Protein AF-A0A7Z9WN24-F1 (afdb_monomer_lite)

Radius of gyration: 15.26 Å; chains: 1; bounding box: 33×41×40 Å

Foldseek 3Di:
DDDDDDDDDPDPVVVCVPQPQHKDFDDDLHDTFKIAGSCCCQQWPQGQVSLQVLLPDDDPDPVVNVVRDHDQFLDPDDDDSVDAQAAQSRQNGRPPHDPNRRHHHFDQDDDPRITGRDPCSVVRDTDDSD

pLDDT: mean 92.24, std 7.29, range [49.06, 98.5]

Sequence (130 aa):
FGIAFLYITHDLATARYFVKGGRIAVMYLGQLVETGKLGQVLEKPRHPYLQALLSAVPVPDPRKAREKRPLPLRSLELPDPTNPPSGCRFHPRCPYAEEICAQEIPALRPLDGRFIACHLAERIPEWHLL

Structure (mmCIF, N/CA/C/O backbone):
data_AF-A0A7Z9WN24-F1
#
_entry.id   AF-A0A7Z9WN24-F1
#
loop_
_atom_site.group_PDB
_atom_site.id
_atom_site.type_symbol
_atom_site.label_atom_id
_atom_site.label_alt_id
_atom_site.label_comp_id
_atom_site.label_asym_id
_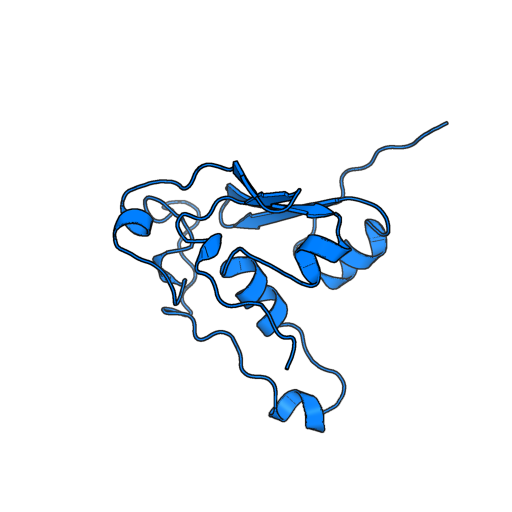atom_site.label_entity_id
_atom_site.label_seq_id
_atom_site.pdbx_PDB_ins_code
_atom_site.Cartn_x
_atom_site.Cartn_y
_atom_site.Cartn_z
_atom_site.occupancy
_atom_site.B_iso_or_equiv
_atom_site.auth_seq_id
_atom_site.auth_comp_id
_atom_site.auth_asym_id
_atom_site.auth_atom_id
_atom_site.pdbx_PDB_model_num
ATOM 1 N N . PHE A 1 1 ? -16.810 -22.564 16.661 1.00 64.38 1 PHE A N 1
ATOM 2 C CA . PHE A 1 1 ? -15.717 -21.689 17.130 1.00 64.38 1 PHE A CA 1
ATOM 3 C C . PHE A 1 1 ? -15.184 -20.886 15.956 1.00 64.38 1 PHE A C 1
ATOM 5 O O . PHE A 1 1 ? -15.023 -21.463 14.888 1.00 64.38 1 PHE A O 1
ATOM 12 N N . GLY A 1 2 ? -14.965 -19.580 16.126 1.00 83.25 2 GLY A N 1
ATOM 13 C CA . GLY A 1 2 ? -14.291 -18.731 15.139 1.00 83.25 2 GLY A CA 1
ATOM 14 C C . GLY A 1 2 ? -12.889 -18.399 15.637 1.00 83.25 2 GLY A C 1
ATOM 15 O O . GLY A 1 2 ? -12.741 -17.988 16.783 1.00 83.25 2 GLY A O 1
ATOM 16 N N . ILE A 1 3 ? -11.872 -18.617 14.806 1.00 88.88 3 ILE A N 1
ATOM 17 C CA . ILE A 1 3 ? -10.482 -18.266 15.114 1.00 88.88 3 ILE A CA 1
ATOM 18 C C . ILE A 1 3 ? -10.164 -16.972 14.370 1.00 88.88 3 ILE A C 1
ATOM 20 O O . ILE A 1 3 ? -10.389 -16.879 13.164 1.00 88.88 3 ILE A O 1
ATOM 24 N N . ALA A 1 4 ? -9.630 -15.990 15.089 1.00 90.56 4 ALA A N 1
ATOM 25 C CA . ALA A 1 4 ? -9.000 -14.819 14.500 1.00 90.56 4 ALA A CA 1
ATOM 26 C C . ALA A 1 4 ? -7.482 -14.966 14.636 1.00 90.56 4 ALA A C 1
ATOM 28 O O . ALA A 1 4 ? -6.990 -15.360 15.692 1.00 90.56 4 ALA A O 1
ATOM 29 N N . PHE A 1 5 ? -6.742 -14.646 13.580 1.00 91.06 5 PHE A N 1
ATOM 30 C CA . PHE A 1 5 ? -5.285 -14.607 13.611 1.00 91.06 5 PHE A CA 1
ATOM 31 C C . PHE A 1 5 ? -4.782 -13.398 12.825 1.00 91.06 5 PHE A C 1
ATOM 33 O O . PHE A 1 5 ? -5.406 -12.961 11.857 1.00 91.06 5 PHE A O 1
ATOM 40 N N . LEU A 1 6 ? -3.648 -12.858 13.263 1.00 93.94 6 LEU A N 1
ATOM 41 C CA . LEU A 1 6 ? -2.911 -11.812 12.570 1.00 93.94 6 LEU A CA 1
ATOM 42 C C . LEU A 1 6 ? -1.651 -12.442 11.982 1.00 93.94 6 LEU A C 1
ATOM 44 O O . LEU A 1 6 ? -0.855 -13.030 12.709 1.00 93.94 6 LEU A O 1
ATOM 48 N N . TYR A 1 7 ? -1.482 -12.317 10.671 1.00 95.19 7 TYR A N 1
ATOM 49 C CA . TYR A 1 7 ? -0.318 -12.824 9.957 1.00 95.19 7 TYR A CA 1
ATOM 50 C C . TYR A 1 7 ? 0.523 -11.654 9.438 1.00 95.19 7 TYR A C 1
ATOM 52 O O . TYR A 1 7 ? 0.013 -10.810 8.701 1.00 95.19 7 TYR A O 1
ATOM 60 N N . ILE A 1 8 ? 1.797 -11.595 9.836 1.00 95.69 8 ILE A N 1
ATOM 61 C CA . ILE A 1 8 ? 2.736 -10.522 9.476 1.00 95.69 8 ILE A CA 1
ATOM 62 C C . ILE A 1 8 ? 3.828 -11.115 8.585 1.00 95.69 8 ILE A C 1
ATOM 64 O O . ILE A 1 8 ? 4.483 -12.084 8.962 1.00 95.69 8 ILE A O 1
ATOM 68 N N . THR A 1 9 ? 4.029 -10.532 7.405 1.00 94.88 9 THR A N 1
ATOM 69 C CA . THR A 1 9 ? 5.055 -10.957 6.444 1.00 94.88 9 THR A CA 1
ATOM 70 C C . THR A 1 9 ? 5.527 -9.779 5.593 1.00 94.88 9 THR A C 1
ATOM 72 O O . THR A 1 9 ? 4.820 -8.781 5.456 1.00 94.88 9 THR A O 1
ATOM 75 N N . HIS A 1 10 ? 6.715 -9.911 5.006 1.00 92.94 10 HIS A N 1
ATOM 76 C CA . HIS A 1 10 ? 7.235 -9.008 3.977 1.00 92.94 10 HIS A CA 1
ATOM 77 C C . HIS A 1 10 ? 6.944 -9.510 2.551 1.00 92.94 10 HIS A C 1
ATOM 79 O O . HIS A 1 10 ? 7.209 -8.796 1.587 1.00 92.94 10 HIS A O 1
ATOM 85 N N . ASP A 1 11 ? 6.402 -10.724 2.407 1.00 90.00 11 ASP A N 1
ATOM 86 C CA . ASP A 1 11 ? 6.093 -11.338 1.118 1.00 90.00 11 ASP A CA 1
ATOM 87 C C . ASP A 1 11 ? 4.588 -11.287 0.805 1.00 90.00 11 ASP A C 1
ATOM 89 O O . ASP A 1 11 ? 3.757 -11.914 1.473 1.00 90.00 11 ASP A O 1
ATOM 93 N N . LEU A 1 12 ? 4.237 -10.566 -0.265 1.00 89.56 12 LEU A N 1
ATOM 94 C CA . LEU A 1 12 ? 2.857 -10.432 -0.734 1.00 89.56 12 LEU A CA 1
ATOM 95 C C . LEU A 1 12 ? 2.253 -11.768 -1.189 1.00 89.56 12 LEU A C 1
ATOM 97 O O . LEU A 1 12 ? 1.042 -11.957 -1.041 1.00 89.56 12 LEU A O 1
ATOM 101 N N . ALA A 1 13 ? 3.055 -12.692 -1.732 1.00 88.06 13 ALA A N 1
ATOM 102 C CA . ALA A 1 13 ? 2.548 -13.983 -2.195 1.00 88.06 13 ALA A CA 1
ATOM 103 C C . ALA A 1 13 ? 2.046 -14.821 -1.013 1.00 88.06 13 ALA A C 1
ATOM 105 O O . ALA A 1 13 ? 0.912 -15.312 -1.025 1.00 88.06 13 ALA A O 1
ATOM 106 N N . THR A 1 14 ? 2.846 -14.893 0.048 1.00 91.38 14 THR A N 1
ATOM 107 C CA . THR A 1 14 ? 2.477 -15.583 1.280 1.00 91.38 14 THR A CA 1
ATOM 108 C C . THR A 1 14 ? 1.311 -14.888 1.988 1.00 91.38 14 THR A C 1
ATOM 110 O O . THR A 1 14 ? 0.365 -15.561 2.404 1.00 91.38 14 THR A O 1
ATOM 113 N N . ALA A 1 15 ? 1.291 -13.549 2.047 1.00 91.50 15 ALA A N 1
ATOM 114 C CA . ALA A 1 15 ? 0.148 -12.808 2.587 1.00 91.50 15 ALA A CA 1
ATOM 115 C C . ALA A 1 15 ? -1.160 -13.197 1.876 1.00 91.50 15 ALA A C 1
ATOM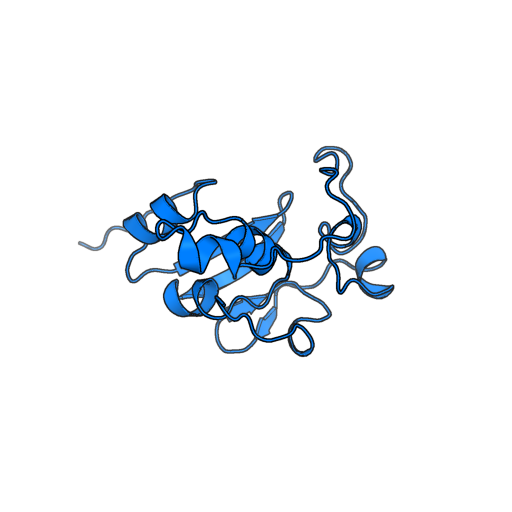 117 O O . ALA A 1 15 ? -2.128 -13.594 2.524 1.00 91.50 15 ALA A O 1
ATOM 118 N N . ARG A 1 16 ? -1.174 -13.165 0.536 1.00 89.25 16 ARG A N 1
ATOM 119 C CA . ARG A 1 16 ? -2.345 -13.525 -0.279 1.00 89.25 16 ARG A CA 1
ATOM 120 C C . ARG A 1 16 ? -2.836 -14.950 -0.014 1.00 89.25 16 ARG A C 1
ATOM 122 O O . ARG A 1 16 ? -4.044 -15.182 -0.054 1.00 89.25 16 ARG A O 1
ATOM 129 N N . TYR A 1 17 ? -1.923 -15.891 0.223 1.00 90.69 17 TYR A N 1
ATOM 130 C CA . TYR A 1 17 ? -2.266 -17.282 0.508 1.00 90.69 17 TYR A CA 1
ATOM 131 C C . TYR A 1 17 ? -2.979 -17.432 1.859 1.00 90.69 17 TYR A C 1
ATOM 133 O O . TYR A 1 17 ? -4.067 -18.005 1.914 1.00 90.69 17 TYR A O 1
ATOM 141 N N . PHE A 1 18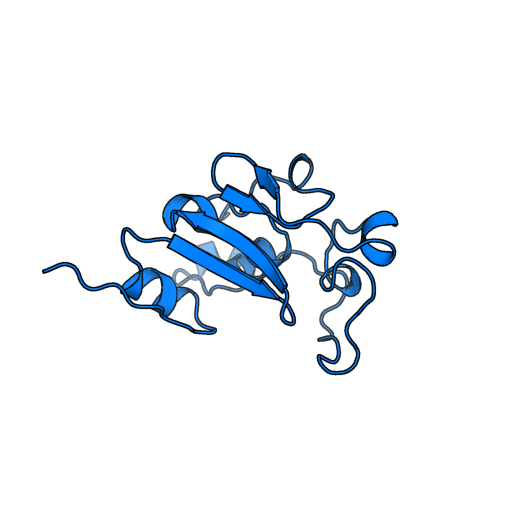 ? -2.411 -16.872 2.932 1.00 89.75 18 PHE A N 1
ATOM 142 C CA . PHE A 1 18 ? -2.943 -17.043 4.288 1.00 89.75 18 PHE A CA 1
ATOM 143 C C . PHE A 1 18 ? -4.210 -16.235 4.562 1.00 89.75 18 PHE A C 1
ATOM 145 O O . PHE A 1 18 ? -5.092 -16.713 5.271 1.00 89.75 18 PHE A O 1
ATOM 152 N N . VAL A 1 19 ? -4.331 -15.025 4.010 1.00 89.75 19 VAL A N 1
ATOM 153 C CA . VAL A 1 19 ? -5.473 -14.139 4.293 1.00 89.75 19 VAL A CA 1
ATOM 154 C C . VAL A 1 19 ? -6.558 -14.197 3.216 1.00 89.75 19 VAL A C 1
ATOM 156 O O . VAL A 1 19 ? -7.294 -13.229 3.008 1.00 89.75 19 VAL A O 1
ATOM 159 N N . LYS A 1 20 ? -6.680 -15.326 2.508 1.00 86.75 20 LYS A N 1
ATOM 160 C CA . LYS A 1 20 ? -7.728 -15.534 1.500 1.00 86.75 20 LYS A CA 1
ATOM 161 C C . LYS A 1 20 ? -9.113 -15.342 2.136 1.00 86.75 20 LYS A C 1
ATOM 163 O O . LYS A 1 20 ? -9.469 -16.024 3.088 1.00 86.75 20 LYS A O 1
ATOM 168 N N . GLY A 1 21 ? -9.893 -14.396 1.609 1.00 87.31 21 GLY A N 1
ATOM 169 C CA . GLY A 1 21 ? -11.202 -14.013 2.165 1.00 87.31 21 GLY A CA 1
ATOM 170 C C . GLY A 1 21 ? -11.144 -13.021 3.338 1.00 87.31 21 GLY A C 1
ATOM 171 O O . GLY A 1 21 ? -12.189 -12.600 3.826 1.00 87.31 21 GLY A O 1
ATOM 172 N N . GLY A 1 22 ? -9.945 -12.618 3.763 1.00 92.81 22 GLY A N 1
ATOM 173 C CA . GLY A 1 22 ? -9.709 -11.664 4.841 1.00 92.81 22 GLY A CA 1
ATOM 174 C C . GLY A 1 22 ? -9.335 -10.256 4.366 1.00 92.81 22 GLY A C 1
ATOM 175 O O . GLY A 1 22 ? -9.631 -9.816 3.247 1.00 92.81 22 GLY A O 1
ATOM 176 N N . ARG A 1 23 ? -8.673 -9.529 5.268 1.00 95.31 23 ARG A N 1
ATOM 177 C CA . ARG A 1 23 ? -8.175 -8.166 5.056 1.00 95.31 23 ARG A CA 1
ATOM 178 C C . ARG A 1 23 ? -6.655 -8.164 4.973 1.00 95.31 23 ARG A C 1
ATOM 180 O O . ARG A 1 23 ? -6.000 -9.013 5.566 1.00 95.31 23 ARG A O 1
ATOM 187 N N . ILE A 1 24 ? -6.115 -7.171 4.279 1.00 96.56 24 ILE A N 1
ATOM 188 C CA . ILE A 1 24 ? -4.682 -6.879 4.258 1.00 96.56 24 ILE A CA 1
ATOM 189 C C . ILE A 1 24 ? -4.444 -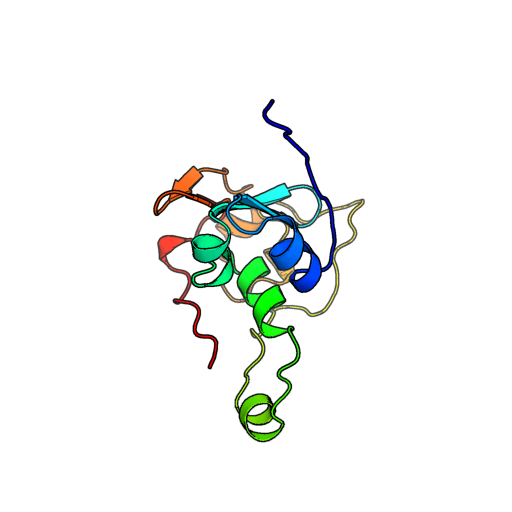5.472 4.803 1.00 96.56 24 ILE A C 1
ATOM 191 O O . ILE A 1 24 ? -5.286 -4.583 4.646 1.00 96.56 24 ILE A O 1
ATOM 195 N N . ALA A 1 25 ? -3.310 -5.283 5.466 1.00 97.12 25 ALA A N 1
ATOM 196 C CA . ALA A 1 25 ? -2.816 -3.995 5.915 1.00 97.12 25 ALA A CA 1
ATOM 197 C C . ALA A 1 25 ? -1.370 -3.852 5.438 1.00 97.12 25 ALA A C 1
ATOM 199 O O . ALA A 1 25 ? -0.519 -4.672 5.771 1.00 97.12 25 ALA A O 1
ATOM 200 N N . VAL A 1 26 ? -1.114 -2.845 4.612 1.00 97.56 26 VAL A N 1
ATOM 201 C CA . VAL A 1 26 ? 0.203 -2.558 4.049 1.00 97.56 26 VAL A CA 1
ATOM 202 C C . VAL A 1 26 ? 0.829 -1.446 4.868 1.00 97.56 26 VAL A C 1
ATOM 204 O O . VAL A 1 26 ? 0.187 -0.427 5.137 1.00 97.56 26 VAL A O 1
ATOM 207 N N . MET A 1 27 ? 2.081 -1.647 5.266 1.00 97.25 27 MET A N 1
ATOM 208 C CA . MET A 1 27 ? 2.842 -0.690 6.059 1.00 97.25 27 MET A CA 1
ATOM 209 C C . MET A 1 27 ? 4.103 -0.251 5.324 1.00 97.25 27 MET A C 1
ATOM 211 O O . MET A 1 27 ? 4.716 -1.044 4.616 1.00 97.25 27 MET A O 1
ATOM 215 N N . TYR A 1 28 ? 4.522 0.991 5.544 1.00 97.19 28 TYR A N 1
ATOM 216 C CA . TYR A 1 28 ? 5.819 1.495 5.106 1.00 97.19 28 T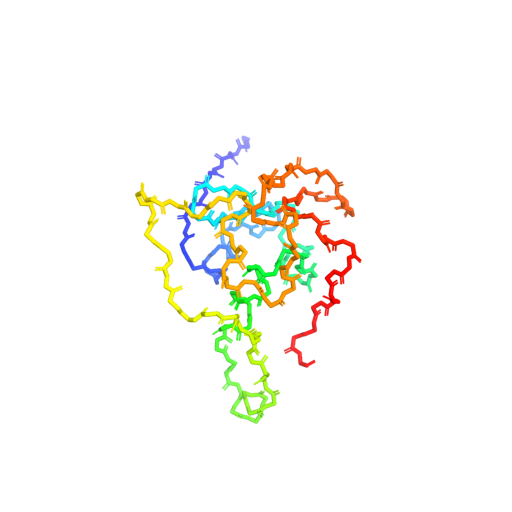YR A CA 1
ATOM 217 C C . TYR A 1 28 ? 6.474 2.298 6.224 1.00 97.19 28 TYR A C 1
ATOM 219 O O . TYR A 1 28 ? 5.857 3.216 6.764 1.00 97.19 28 TYR A O 1
ATOM 227 N N . LEU A 1 29 ? 7.711 1.931 6.584 1.00 95.06 29 LEU A N 1
ATOM 228 C CA . LEU A 1 29 ? 8.479 2.536 7.679 1.00 95.06 29 LEU A CA 1
ATOM 229 C C . LEU A 1 29 ? 7.604 2.789 8.920 1.00 95.06 29 LEU A C 1
ATOM 231 O O . LEU A 1 29 ? 7.526 3.908 9.404 1.00 95.06 29 LEU A O 1
ATOM 235 N N . GLY A 1 30 ? 6.883 1.773 9.403 1.00 94.12 30 GLY A N 1
ATOM 236 C CA . GLY A 1 30 ? 6.067 1.872 10.622 1.00 94.12 30 GLY A CA 1
ATOM 237 C C . GLY A 1 30 ? 4.739 2.634 10.500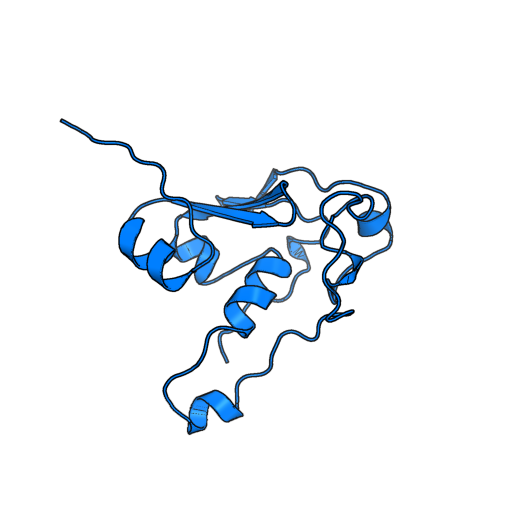 1.00 94.12 30 GLY A C 1
ATOM 238 O O . GLY A 1 30 ? 4.105 2.877 11.520 1.00 94.12 30 GLY A O 1
ATOM 239 N N . GLN A 1 31 ? 4.296 3.013 9.297 1.00 95.62 31 GLN A N 1
ATOM 240 C CA . GLN A 1 31 ? 2.994 3.659 9.067 1.00 95.62 31 GLN A CA 1
ATOM 241 C C . GLN A 1 31 ? 2.077 2.766 8.233 1.00 95.62 31 GLN A C 1
ATOM 243 O O . GLN A 1 31 ? 2.526 2.193 7.243 1.00 95.62 31 GLN A O 1
ATOM 248 N N . LEU A 1 32 ? 0.797 2.665 8.607 1.00 97.69 32 LEU A N 1
ATOM 249 C CA . LEU A 1 32 ? -0.228 2.033 7.771 1.00 97.69 32 LEU A CA 1
ATOM 250 C C . LEU A 1 32 ? -0.511 2.922 6.563 1.00 97.69 32 LEU A C 1
ATOM 252 O O . LEU A 1 32 ? -0.945 4.058 6.727 1.00 97.69 32 LEU A O 1
ATOM 256 N N . VAL A 1 33 ? -0.290 2.398 5.359 1.00 98.12 33 VAL A N 1
ATOM 257 C CA . VAL A 1 33 ? -0.468 3.164 4.117 1.00 98.12 33 VAL A CA 1
ATOM 258 C C . VAL A 1 33 ? -1.741 2.797 3.365 1.00 98.12 33 VAL A C 1
ATOM 260 O O . VAL A 1 33 ? -2.350 3.657 2.731 1.00 98.12 33 VAL A O 1
ATOM 263 N N . GLU A 1 34 ? -2.170 1.536 3.446 1.00 97.94 34 GLU A N 1
ATOM 264 C CA . GLU A 1 34 ? -3.388 1.055 2.792 1.00 97.94 34 GLU A CA 1
ATOM 265 C C . GLU A 1 34 ? -3.924 -0.207 3.488 1.00 97.94 34 GLU A C 1
ATOM 267 O O . GLU A 1 34 ? -3.173 -1.146 3.751 1.00 97.94 34 GLU A O 1
ATOM 272 N N . THR A 1 35 ? -5.224 -0.259 3.798 1.00 97.75 35 THR A N 1
ATOM 273 C CA . THR A 1 35 ? -5.875 -1.455 4.360 1.00 97.75 35 THR A CA 1
ATOM 274 C C . THR A 1 35 ? -7.320 -1.622 3.904 1.00 97.75 35 THR A C 1
ATOM 276 O O . THR A 1 35 ? -8.114 -0.685 3.900 1.00 97.75 35 THR A O 1
ATOM 279 N N . GLY A 1 36 ? -7.699 -2.852 3.566 1.00 97.06 36 GLY A N 1
ATOM 280 C CA . GLY A 1 36 ? -9.019 -3.184 3.042 1.00 97.06 36 GLY A CA 1
ATOM 281 C C . GLY A 1 36 ? -9.166 -4.677 2.781 1.00 97.06 36 GLY A C 1
ATOM 282 O O . GLY A 1 36 ? -8.360 -5.485 3.250 1.00 97.06 36 GLY A O 1
ATOM 283 N N . LYS A 1 37 ? -10.207 -5.056 2.032 1.00 95.94 37 LYS A N 1
ATOM 284 C CA . LYS A 1 37 ? -10.359 -6.435 1.545 1.00 95.94 37 LYS A CA 1
ATOM 285 C C . LYS A 1 37 ? -9.189 -6.780 0.622 1.00 95.94 37 LYS A C 1
ATOM 287 O O . LYS A 1 37 ? -8.814 -5.960 -0.212 1.00 95.94 37 LYS A O 1
ATOM 292 N N . LEU A 1 38 ? -8.653 -7.996 0.748 1.00 93.38 38 LEU A N 1
ATOM 293 C CA . LEU A 1 38 ? -7.462 -8.442 0.013 1.00 93.38 38 LEU A CA 1
ATOM 294 C C . LEU A 1 38 ? -7.543 -8.163 -1.498 1.00 93.38 38 LEU A C 1
ATOM 296 O O . LEU A 1 38 ? -6.651 -7.517 -2.039 1.00 93.38 38 LEU A O 1
ATOM 300 N N . GLY A 1 39 ? -8.619 -8.616 -2.155 1.00 89.56 39 GLY A N 1
ATOM 301 C CA . GLY A 1 39 ? -8.800 -8.443 -3.603 1.00 89.56 39 GLY A CA 1
ATOM 302 C C . GLY A 1 39 ? -8.805 -6.971 -4.005 1.00 89.56 39 GLY A C 1
ATOM 303 O O . GLY A 1 39 ? -8.032 -6.558 -4.855 1.00 89.56 39 GLY A O 1
ATOM 304 N N . GLN A 1 40 ? -9.567 -6.143 -3.291 1.00 91.38 40 GLN A N 1
ATOM 305 C CA . GLN A 1 40 ? -9.641 -4.710 -3.566 1.00 91.38 40 GLN A CA 1
ATOM 306 C C . GLN A 1 40 ? -8.281 -4.003 -3.467 1.00 91.38 40 GLN A C 1
ATOM 308 O O . GLN A 1 40 ? -7.947 -3.189 -4.328 1.00 91.38 40 GLN A O 1
ATOM 313 N N . VAL A 1 41 ? -7.515 -4.294 -2.413 1.00 94.12 41 VAL A N 1
ATOM 314 C CA . VAL A 1 41 ? -6.229 -3.632 -2.156 1.00 94.12 41 VAL A CA 1
ATOM 315 C C . VAL A 1 41 ? -5.164 -4.079 -3.157 1.00 94.12 41 VAL A C 1
ATOM 317 O O . VAL A 1 41 ? -4.412 -3.244 -3.646 1.00 94.12 41 VAL A O 1
ATOM 320 N N . LEU A 1 42 ? -5.103 -5.371 -3.494 1.00 91.12 42 LEU A N 1
ATOM 321 C CA . LEU A 1 42 ? -4.082 -5.891 -4.410 1.00 91.12 42 LEU A CA 1
ATOM 322 C C . LEU A 1 42 ? -4.415 -5.678 -5.893 1.00 91.12 42 LEU A C 1
ATOM 324 O O . LEU A 1 42 ? -3.498 -5.542 -6.697 1.00 91.12 42 LEU A O 1
ATOM 328 N N . GLU A 1 43 ? -5.695 -5.657 -6.272 1.00 90.50 43 GLU A N 1
ATOM 329 C CA . GLU A 1 43 ? -6.110 -5.486 -7.672 1.00 90.50 43 GLU A CA 1
ATOM 330 C C . GLU A 1 43 ? -6.142 -4.019 -8.096 1.00 90.50 43 GLU A C 1
ATOM 332 O O . GLU A 1 43 ? -5.841 -3.712 -9.245 1.00 90.50 43 GLU A O 1
ATOM 337 N N . LYS A 1 44 ? -6.499 -3.106 -7.184 1.00 92.06 44 LYS A N 1
ATOM 338 C CA . LYS A 1 44 ? -6.618 -1.669 -7.475 1.00 92.06 44 LYS A CA 1
ATOM 339 C C . LYS A 1 44 ? -5.868 -0.807 -6.457 1.00 92.06 44 LYS A C 1
ATOM 341 O O . LYS A 1 44 ? -6.496 0.086 -5.883 1.00 92.06 44 LYS A O 1
ATOM 346 N N . PRO A 1 45 ? -4.579 -1.065 -6.176 1.00 94.38 45 PRO A N 1
ATOM 347 C CA . PRO A 1 45 ? -3.807 -0.349 -5.159 1.00 94.38 45 PRO A CA 1
ATOM 348 C C . PRO A 1 45 ? -3.831 1.165 -5.394 1.00 94.38 45 PRO A C 1
ATOM 350 O O . PRO A 1 45 ? -3.585 1.635 -6.508 1.00 94.38 45 PRO A O 1
ATOM 353 N N . ARG A 1 46 ? -4.118 1.930 -4.337 1.00 95.62 46 ARG A N 1
ATOM 354 C CA . ARG A 1 46 ? -4.185 3.401 -4.403 1.00 95.62 46 ARG A CA 1
ATOM 355 C C . ARG A 1 46 ? -2.920 4.057 -3.884 1.00 95.62 46 ARG A C 1
ATOM 357 O O . ARG A 1 46 ? -2.562 5.133 -4.349 1.00 95.62 46 ARG A O 1
ATOM 364 N N . HIS A 1 47 ? -2.238 3.442 -2.923 1.00 97.69 47 HIS A N 1
ATOM 365 C CA . HIS A 1 47 ? -1.008 4.007 -2.402 1.00 97.69 47 HIS A CA 1
ATOM 366 C C . HIS A 1 47 ? 0.172 3.695 -3.348 1.00 97.69 47 HIS A C 1
ATOM 368 O O . HIS A 1 47 ? 0.428 2.518 -3.626 1.00 97.69 47 HIS A O 1
ATOM 374 N N . PRO A 1 48 ? 0.968 4.695 -3.785 1.00 97.06 48 PRO A N 1
ATOM 375 C CA . PRO A 1 48 ? 2.081 4.485 -4.722 1.00 97.06 48 PRO A CA 1
ATOM 376 C C . PRO A 1 48 ? 3.133 3.474 -4.245 1.00 97.06 48 PRO A C 1
ATOM 378 O O . PRO A 1 48 ? 3.743 2.775 -5.046 1.00 97.06 48 PRO A O 1
ATOM 381 N N . TYR A 1 49 ? 3.321 3.340 -2.929 1.00 96.56 49 TYR A N 1
ATOM 382 C CA . TYR A 1 49 ? 4.168 2.281 -2.363 1.00 96.56 49 TYR A CA 1
ATOM 383 C C . TYR A 1 49 ? 3.671 0.869 -2.711 1.00 96.56 49 TYR A C 1
ATOM 385 O O . TYR A 1 49 ? 4.468 0.016 -3.093 1.00 96.56 49 TYR A O 1
ATOM 393 N N . LEU A 1 50 ? 2.364 0.611 -2.613 1.00 95.50 50 LEU A N 1
ATOM 394 C CA . LEU A 1 50 ? 1.819 -0.704 -2.939 1.00 95.50 50 LEU A CA 1
ATOM 395 C C . LEU A 1 50 ? 1.894 -0.975 -4.448 1.00 95.50 50 LEU A C 1
ATOM 397 O O . LEU A 1 50 ? 2.223 -2.089 -4.849 1.00 95.50 50 LEU A O 1
ATOM 401 N N . GLN A 1 51 ? 1.688 0.051 -5.280 1.00 94.94 51 GLN A N 1
ATOM 402 C CA . GLN A 1 51 ? 1.950 -0.033 -6.721 1.00 94.94 51 GLN A CA 1
ATOM 403 C C . GLN A 1 51 ? 3.415 -0.392 -7.001 1.00 94.94 51 GLN A C 1
ATOM 405 O O . GLN A 1 51 ? 3.688 -1.285 -7.799 1.00 94.94 51 GLN A O 1
ATOM 410 N N . ALA A 1 52 ? 4.363 0.232 -6.294 1.00 93.44 52 ALA A N 1
ATOM 411 C CA . ALA A 1 52 ? 5.781 -0.094 -6.417 1.00 93.44 52 ALA A CA 1
ATOM 412 C C . ALA A 1 52 ? 6.060 -1.565 -6.062 1.00 93.44 52 ALA A C 1
ATOM 414 O O . ALA A 1 52 ? 6.705 -2.261 -6.849 1.00 93.44 52 ALA A O 1
ATOM 415 N N . LEU A 1 53 ? 5.521 -2.062 -4.939 1.00 92.31 53 LEU A N 1
ATOM 416 C CA . LEU A 1 53 ? 5.660 -3.467 -4.531 1.00 92.31 53 LEU A CA 1
ATOM 417 C C . LEU A 1 53 ? 5.115 -4.432 -5.593 1.00 92.31 53 LEU A C 1
ATOM 419 O O . LEU A 1 53 ? 5.796 -5.380 -5.978 1.00 92.31 53 LEU A O 1
ATOM 423 N N . LEU A 1 54 ? 3.909 -4.180 -6.106 1.00 91.50 54 LEU A N 1
ATOM 424 C CA . LEU A 1 54 ? 3.280 -5.022 -7.129 1.00 91.50 54 LEU A CA 1
ATOM 425 C C . LEU A 1 54 ? 4.032 -4.953 -8.471 1.00 91.50 54 LEU A C 1
ATOM 427 O O . LEU A 1 54 ? 4.201 -5.967 -9.159 1.00 91.50 54 LEU A O 1
ATOM 431 N N . SER A 1 55 ? 4.586 -3.787 -8.814 1.00 88.94 55 SER A N 1
ATOM 432 C CA . SER A 1 55 ? 5.438 -3.611 -9.996 1.00 88.94 55 SER A CA 1
ATOM 433 C C . SER A 1 55 ? 6.756 -4.388 -9.913 1.00 88.94 55 SER A C 1
ATOM 435 O O . SER A 1 55 ? 7.303 -4.762 -10.948 1.00 88.94 55 SER A O 1
ATOM 437 N N . ALA A 1 56 ? 7.210 -4.755 -8.712 1.00 87.00 56 ALA A N 1
ATOM 438 C CA . ALA A 1 56 ? 8.406 -5.570 -8.510 1.00 87.00 56 ALA A CA 1
ATOM 439 C C . ALA A 1 56 ? 8.145 -7.092 -8.550 1.00 87.00 56 ALA A C 1
ATOM 441 O O . ALA A 1 56 ? 9.091 -7.863 -8.675 1.00 87.00 56 ALA A O 1
ATOM 442 N N . VAL A 1 57 ? 6.884 -7.548 -8.489 1.00 86.50 57 VAL A N 1
ATOM 443 C CA . VAL A 1 57 ? 6.551 -8.990 -8.481 1.00 86.50 57 VAL A CA 1
ATOM 444 C C . VAL A 1 57 ? 6.973 -9.674 -9.797 1.00 86.50 57 VAL A C 1
ATOM 446 O O . VAL A 1 57 ? 6.497 -9.264 -10.859 1.00 86.50 57 VAL A O 1
ATOM 449 N N . PRO A 1 58 ? 7.813 -10.723 -9.779 1.00 82.75 58 PRO A N 1
ATOM 450 C CA . PRO A 1 58 ? 8.235 -11.408 -11.000 1.00 82.75 58 PRO A CA 1
ATOM 451 C C . PRO A 1 58 ? 7.058 -11.980 -11.801 1.00 82.75 58 PRO A C 1
ATOM 453 O O . PRO A 1 58 ? 6.120 -12.543 -11.236 1.00 82.75 58 PRO A O 1
ATOM 456 N N . VAL A 1 59 ? 7.118 -11.859 -13.129 1.00 84.56 59 VAL A N 1
ATOM 457 C CA . VAL A 1 59 ? 6.136 -12.457 -14.045 1.00 84.56 59 VAL A CA 1
ATOM 458 C C . VAL A 1 59 ? 6.726 -13.751 -14.615 1.00 84.56 59 VAL A C 1
ATOM 460 O O . VAL A 1 59 ? 7.794 -13.687 -15.220 1.00 84.56 59 VAL A O 1
ATOM 463 N N . PRO A 1 60 ? 6.062 -14.915 -14.456 1.00 84.50 60 PRO A N 1
ATOM 464 C CA . PRO A 1 60 ? 6.609 -16.193 -14.923 1.00 84.50 60 PRO A CA 1
ATOM 465 C C . PRO A 1 60 ? 6.774 -16.305 -16.445 1.00 84.50 60 PRO A C 1
ATOM 467 O O . PRO A 1 60 ? 7.678 -16.993 -16.904 1.00 84.50 60 PRO A O 1
ATOM 470 N N . ASP A 1 61 ? 5.903 -15.659 -17.231 1.00 87.75 61 ASP A N 1
ATOM 471 C CA . ASP A 1 61 ? 5.983 -15.667 -18.699 1.00 87.75 61 ASP A CA 1
ATOM 472 C C . ASP A 1 61 ? 7.022 -14.633 -19.183 1.00 87.75 61 ASP A C 1
ATOM 474 O O . ASP A 1 61 ? 6.795 -13.430 -19.007 1.00 87.75 61 ASP A O 1
ATOM 478 N N . PRO A 1 62 ? 8.122 -15.054 -19.840 1.00 85.75 62 PRO A N 1
ATOM 479 C CA . PRO A 1 62 ? 9.173 -14.148 -20.303 1.00 85.75 62 PRO A CA 1
ATOM 480 C C . PRO A 1 62 ? 8.695 -13.092 -21.304 1.00 85.75 62 PRO A C 1
ATOM 482 O O . PRO A 1 62 ? 9.289 -12.018 -21.380 1.00 85.75 62 PRO A O 1
ATOM 485 N N . ARG A 1 63 ? 7.644 -13.376 -22.087 1.00 88.06 63 ARG A N 1
ATOM 486 C CA . ARG A 1 63 ? 7.101 -12.414 -23.059 1.00 88.06 63 ARG A CA 1
ATOM 487 C C . ARG A 1 63 ? 6.411 -11.266 -22.333 1.00 88.06 63 ARG A C 1
ATOM 489 O O . ARG A 1 63 ? 6.755 -10.113 -22.559 1.00 88.06 63 ARG A O 1
ATOM 496 N N . LYS A 1 64 ? 5.546 -11.593 -21.371 1.00 84.19 64 LYS A N 1
ATOM 497 C CA . LYS A 1 64 ? 4.859 -10.608 -20.519 1.00 84.19 64 LYS A CA 1
ATOM 498 C C . LYS A 1 64 ? 5.825 -9.865 -19.597 1.00 84.19 64 LYS A C 1
ATOM 500 O O . LYS A 1 64 ? 5.641 -8.685 -19.325 1.00 84.19 64 LYS A O 1
ATOM 505 N N . ALA A 1 65 ? 6.884 -10.531 -19.136 1.00 83.06 65 ALA A N 1
ATOM 506 C CA . ALA A 1 65 ? 7.911 -9.895 -18.317 1.00 83.06 65 ALA A CA 1
ATOM 507 C C . ALA A 1 65 ? 8.610 -8.731 -19.045 1.00 83.06 65 ALA A C 1
ATOM 509 O O . ALA A 1 65 ? 8.962 -7.750 -18.398 1.00 83.06 65 ALA A O 1
ATOM 510 N N . ARG A 1 66 ? 8.771 -8.807 -20.378 1.00 82.50 66 ARG A N 1
ATOM 511 C CA . ARG A 1 66 ? 9.355 -7.724 -21.197 1.00 82.50 66 ARG A CA 1
ATOM 512 C C . ARG A 1 66 ? 8.429 -6.520 -21.368 1.00 82.50 66 ARG A C 1
ATOM 514 O O . ARG A 1 66 ? 8.911 -5.420 -21.607 1.00 82.50 66 ARG A O 1
ATOM 521 N N . GLU A 1 67 ? 7.122 -6.730 -21.268 1.00 82.88 67 GLU A N 1
ATOM 522 C CA . GLU A 1 67 ? 6.114 -5.667 -21.366 1.00 82.88 67 GLU A CA 1
ATOM 523 C C . GLU A 1 67 ? 5.962 -4.914 -20.038 1.00 82.88 67 GLU A C 1
ATOM 525 O O . GLU A 1 67 ? 5.573 -3.746 -20.025 1.00 82.88 67 GLU A O 1
ATOM 530 N N . LYS A 1 68 ? 6.330 -5.554 -18.919 1.00 80.69 68 LYS A N 1
ATOM 531 C CA . LYS A 1 68 ? 6.209 -4.981 -17.582 1.00 80.69 68 LYS A CA 1
ATOM 532 C C . LYS A 1 68 ? 7.103 -3.753 -17.418 1.00 80.69 68 LYS A C 1
ATOM 534 O O . LYS A 1 68 ? 8.327 -3.839 -17.496 1.00 80.69 68 LYS A O 1
ATOM 539 N N . ARG A 1 69 ? 6.490 -2.619 -17.080 1.00 79.69 69 ARG A N 1
ATOM 540 C CA . ARG A 1 69 ? 7.200 -1.391 -16.704 1.00 79.69 69 ARG A CA 1
ATOM 541 C C . ARG A 1 69 ? 7.172 -1.226 -15.182 1.00 79.69 69 ARG A C 1
ATOM 543 O O . ARG A 1 69 ? 6.088 -1.077 -14.619 1.00 79.69 69 ARG A O 1
ATOM 550 N N . PRO A 1 70 ? 8.327 -1.273 -14.492 1.00 84.62 70 PRO A N 1
ATOM 551 C CA . PRO A 1 70 ? 8.394 -0.934 -13.075 1.00 84.62 70 PRO A CA 1
ATOM 552 C C . PRO A 1 70 ? 7.897 0.493 -12.835 1.00 84.62 70 PRO A C 1
ATOM 554 O O . PRO A 1 70 ? 8.083 1.369 -13.683 1.00 84.62 70 PRO A O 1
ATOM 557 N N . LEU A 1 71 ? 7.304 0.743 -11.666 1.00 89.69 71 LEU A N 1
ATOM 558 C CA . LEU A 1 71 ? 6.943 2.104 -11.284 1.00 89.69 71 LEU A CA 1
ATOM 559 C C . LEU A 1 71 ? 8.233 2.952 -11.180 1.00 89.69 71 LEU A C 1
ATOM 561 O O . LEU A 1 71 ? 9.147 2.547 -10.455 1.00 89.69 71 LEU A O 1
ATOM 565 N N . PRO A 1 72 ? 8.339 4.106 -11.866 1.00 91.81 72 PRO A N 1
ATOM 566 C CA . PRO A 1 72 ? 9.570 4.895 -11.899 1.00 91.81 72 PRO A CA 1
ATOM 567 C C . PRO A 1 72 ? 9.761 5.649 -10.577 1.00 91.81 72 PRO A C 1
ATOM 569 O O . PRO A 1 72 ? 9.313 6.781 -10.419 1.00 91.81 72 PRO A O 1
ATOM 572 N N . LEU A 1 73 ? 10.393 5.009 -9.594 1.00 95.12 73 LEU A N 1
ATOM 573 C CA . LEU A 1 73 ? 10.661 5.626 -8.293 1.00 95.12 73 LEU A CA 1
ATOM 574 C C . LEU A 1 73 ? 11.581 6.846 -8.438 1.00 95.12 73 LEU A C 1
ATOM 576 O O . LEU A 1 73 ? 12.548 6.804 -9.194 1.00 95.12 73 LEU A O 1
ATOM 580 N N . ARG A 1 74 ? 11.324 7.905 -7.656 1.00 96.25 74 ARG A N 1
ATOM 581 C CA . ARG A 1 74 ? 12.204 9.095 -7.597 1.00 96.25 74 ARG A CA 1
ATOM 582 C C . ARG A 1 74 ? 13.609 8.766 -7.109 1.00 96.25 74 ARG A C 1
ATOM 584 O O . ARG A 1 74 ? 14.568 9.398 -7.529 1.00 96.25 74 ARG A O 1
ATOM 591 N N . SER A 1 75 ? 13.707 7.787 -6.215 1.00 94.38 75 SER A N 1
ATOM 592 C CA . SER A 1 75 ? 14.965 7.262 -5.704 1.00 94.38 75 SER A CA 1
ATOM 593 C C . SER A 1 75 ? 14.836 5.767 -5.421 1.00 94.38 75 SER A C 1
ATOM 595 O O . SER A 1 75 ? 13.792 5.278 -4.964 1.00 94.38 75 SER A O 1
ATOM 597 N N . LEU A 1 76 ? 15.917 5.040 -5.699 1.00 90.62 76 LEU A N 1
ATOM 598 C CA . LEU A 1 76 ? 16.071 3.632 -5.342 1.00 90.62 76 LEU A CA 1
ATOM 599 C C . LEU A 1 76 ? 16.636 3.455 -3.927 1.00 90.62 76 LEU A C 1
ATOM 601 O O . LEU A 1 76 ? 16.540 2.358 -3.379 1.00 90.62 76 LEU A O 1
ATOM 605 N N . GLU A 1 77 ? 17.169 4.520 -3.325 1.00 90.62 77 GLU A N 1
ATOM 606 C CA . GLU A 1 77 ? 17.718 4.490 -1.973 1.00 90.62 77 GLU A CA 1
ATOM 607 C C . GLU A 1 77 ? 16.619 4.243 -0.937 1.00 90.62 77 GLU A C 1
ATOM 609 O O . GLU A 1 77 ? 15.508 4.784 -1.007 1.00 90.62 77 GLU A O 1
ATOM 614 N N . LEU A 1 78 ? 16.930 3.387 0.035 1.00 89.44 78 LEU A N 1
ATOM 615 C CA . LEU A 1 78 ? 16.052 3.106 1.161 1.00 89.44 78 LEU A CA 1
ATOM 616 C C . LEU A 1 78 ? 16.320 4.134 2.271 1.00 89.44 78 LEU A C 1
ATOM 618 O O . LEU A 1 78 ? 17.469 4.253 2.692 1.00 89.44 78 LEU A O 1
ATOM 622 N N . PRO A 1 79 ? 15.295 4.855 2.768 1.00 90.25 79 PRO A N 1
ATOM 623 C CA . PRO A 1 79 ? 15.468 5.760 3.897 1.00 90.25 79 PRO A CA 1
ATOM 624 C C . PRO A 1 79 ? 15.843 5.002 5.171 1.00 90.25 79 PRO A C 1
ATOM 626 O O . PRO A 1 79 ? 15.387 3.874 5.381 1.00 90.25 79 PRO A O 1
ATOM 629 N N . ASP A 1 80 ? 16.602 5.661 6.044 1.00 90.62 80 ASP A N 1
ATOM 630 C CA . ASP A 1 80 ? 16.926 5.144 7.369 1.00 90.62 80 ASP A CA 1
ATOM 631 C C . ASP A 1 80 ? 15.648 5.056 8.233 1.00 90.62 80 ASP A C 1
ATOM 633 O O . ASP A 1 80 ? 14.977 6.070 8.454 1.00 90.62 80 ASP A O 1
ATOM 637 N N . PRO A 1 81 ? 15.271 3.867 8.736 1.00 90.44 81 PRO A N 1
ATOM 638 C CA . PRO A 1 81 ? 14.104 3.722 9.598 1.00 90.44 81 PRO A CA 1
ATOM 639 C C . PRO A 1 81 ? 14.249 4.424 10.959 1.00 90.44 81 PRO A C 1
ATOM 641 O O . PRO A 1 81 ? 13.227 4.706 11.586 1.00 90.44 81 PRO A O 1
ATOM 644 N N . THR A 1 82 ? 15.474 4.701 11.420 1.00 93.69 82 THR A N 1
ATOM 645 C CA . THR A 1 82 ? 15.751 5.406 12.685 1.00 93.69 82 THR A CA 1
ATOM 646 C C . THR A 1 82 ? 15.606 6.922 12.561 1.00 93.69 82 THR A C 1
ATOM 648 O O . THR A 1 82 ? 15.293 7.585 13.548 1.00 93.69 82 THR A O 1
ATOM 651 N N . ASN A 1 83 ? 15.742 7.457 11.345 1.00 93.06 83 ASN A N 1
ATOM 652 C CA . ASN A 1 83 ? 15.525 8.863 11.022 1.00 93.06 83 ASN A CA 1
ATOM 653 C C . ASN A 1 83 ? 14.627 8.991 9.776 1.00 93.06 83 ASN A C 1
ATOM 655 O O . ASN A 1 83 ? 15.108 9.303 8.681 1.00 93.06 83 ASN A O 1
ATOM 659 N N . PRO A 1 84 ? 13.325 8.677 9.907 1.00 93.69 84 PRO A N 1
ATOM 660 C CA . PRO A 1 84 ? 12.429 8.607 8.766 1.00 93.69 84 PRO A CA 1
ATOM 661 C C . PRO A 1 84 ? 12.209 9.992 8.134 1.00 93.69 84 PRO A C 1
ATOM 663 O O . PRO A 1 84 ? 12.226 11.002 8.840 1.00 93.69 84 PRO A O 1
ATOM 666 N N . PRO A 1 85 ? 11.905 10.052 6.824 1.00 95.38 85 PRO A N 1
ATOM 667 C CA . PRO A 1 85 ? 11.549 11.303 6.161 1.00 95.38 85 PRO A CA 1
ATOM 668 C C . PRO A 1 85 ? 10.351 11.988 6.830 1.00 95.38 85 PRO A C 1
ATOM 670 O O . PRO A 1 85 ? 9.444 11.311 7.328 1.00 95.38 85 PRO A O 1
ATOM 673 N N . SER A 1 86 ? 10.322 13.322 6.788 1.00 96.81 86 SER A N 1
ATOM 674 C CA . SER A 1 86 ? 9.184 14.118 7.253 1.00 96.81 86 SER A CA 1
ATOM 675 C C . SER A 1 86 ? 7.918 13.849 6.429 1.00 96.81 86 SER A C 1
ATOM 677 O O . SER A 1 86 ? 7.967 13.325 5.312 1.00 96.81 86 SER A O 1
ATOM 679 N N . GLY A 1 87 ? 6.762 14.196 6.995 1.00 97.88 87 GLY A N 1
ATOM 680 C CA . GLY A 1 87 ? 5.467 14.019 6.345 1.00 97.88 87 GLY A CA 1
ATOM 681 C C . GLY A 1 87 ? 5.183 12.569 5.928 1.00 97.88 87 GLY A C 1
ATOM 682 O O . GLY A 1 87 ? 5.329 11.620 6.704 1.00 97.88 87 GLY A O 1
ATOM 683 N N . CYS A 1 88 ? 4.761 12.373 4.681 1.00 98.19 88 CYS A N 1
ATOM 684 C CA . CYS A 1 88 ? 4.626 11.053 4.081 1.00 98.19 88 CYS A CA 1
ATOM 685 C C . CYS A 1 88 ? 6.002 10.387 3.960 1.00 98.19 88 CYS A C 1
ATOM 687 O O . CYS A 1 88 ? 6.809 10.758 3.112 1.00 98.19 88 CYS A O 1
ATOM 689 N N . ARG A 1 89 ? 6.249 9.317 4.724 1.00 97.50 89 ARG A N 1
ATOM 690 C CA . ARG A 1 89 ? 7.548 8.615 4.736 1.00 97.50 89 ARG A CA 1
ATOM 691 C C . ARG A 1 89 ? 7.984 8.083 3.363 1.00 97.50 89 ARG A C 1
ATOM 693 O O . ARG A 1 89 ? 9.169 7.849 3.145 1.00 97.50 89 ARG A O 1
ATOM 700 N N . PHE A 1 90 ? 7.047 7.879 2.431 1.00 98.00 90 PHE A N 1
ATOM 701 C CA . PHE A 1 90 ? 7.335 7.408 1.071 1.00 98.00 90 PHE A CA 1
ATOM 702 C C . PHE A 1 90 ? 7.644 8.541 0.073 1.00 98.00 90 PHE A C 1
ATOM 704 O O . PHE A 1 90 ? 8.082 8.254 -1.041 1.00 98.00 90 PHE A O 1
ATOM 711 N N . HIS A 1 91 ? 7.462 9.818 0.436 1.00 98.06 91 HIS A N 1
ATOM 712 C CA . HIS A 1 91 ? 7.635 10.946 -0.488 1.00 98.06 91 HIS A CA 1
ATOM 713 C C . HIS A 1 91 ? 9.002 11.012 -1.203 1.00 98.06 91 HIS A C 1
ATOM 715 O O . HIS A 1 91 ? 8.990 11.363 -2.384 1.00 98.06 91 HIS A O 1
ATOM 721 N N . PRO A 1 92 ? 10.151 10.613 -0.606 1.00 97.25 92 PRO A N 1
ATOM 722 C CA . PRO A 1 92 ? 11.439 10.678 -1.307 1.00 97.25 92 PRO A CA 1
ATOM 723 C C . PRO A 1 92 ? 11.543 9.699 -2.480 1.00 97.25 92 PRO A C 1
ATOM 725 O O . PRO A 1 92 ? 12.357 9.877 -3.379 1.00 97.25 92 PRO A O 1
ATOM 728 N N . ARG A 1 93 ? 10.716 8.645 -2.473 1.00 97.38 93 ARG A N 1
ATOM 729 C CA . ARG A 1 93 ? 10.705 7.585 -3.492 1.00 97.38 93 ARG A CA 1
ATOM 730 C C . ARG A 1 93 ? 9.467 7.640 -4.384 1.00 97.38 93 ARG A C 1
ATOM 732 O O . ARG A 1 93 ? 9.483 7.095 -5.484 1.00 97.38 93 ARG A O 1
ATOM 739 N N . CYS A 1 94 ? 8.400 8.290 -3.926 1.00 97.56 94 CYS A N 1
ATOM 740 C CA . CYS A 1 94 ? 7.123 8.373 -4.620 1.00 97.56 94 CYS A CA 1
ATOM 741 C C . CYS A 1 94 ? 7.228 9.209 -5.912 1.00 97.56 94 CYS A C 1
ATOM 743 O O . CYS A 1 94 ? 7.506 10.404 -5.811 1.00 97.56 94 CYS A O 1
ATOM 745 N N . PRO A 1 95 ? 6.934 8.658 -7.109 1.00 96.19 95 PRO A N 1
ATOM 746 C CA . PRO A 1 95 ? 6.934 9.438 -8.357 1.00 96.19 95 PRO A CA 1
ATOM 747 C C . PRO A 1 95 ? 5.977 10.630 -8.321 1.00 96.19 95 PRO A C 1
ATOM 749 O O . PRO A 1 95 ? 6.270 11.686 -8.880 1.00 96.19 95 PRO A O 1
ATOM 752 N N . TYR A 1 96 ? 4.863 10.475 -7.609 1.00 97.44 96 TYR A N 1
ATOM 753 C CA . TYR A 1 96 ? 3.768 11.436 -7.575 1.00 97.44 96 TYR A CA 1
ATOM 754 C C . TYR A 1 96 ? 3.889 12.476 -6.457 1.00 97.44 96 TYR A C 1
ATOM 756 O O . TYR A 1 96 ? 3.006 13.308 -6.340 1.00 97.44 96 TYR A O 1
ATOM 764 N N . ALA A 1 97 ? 4.920 12.432 -5.603 1.00 98.00 97 ALA A N 1
ATOM 765 C CA . ALA A 1 97 ? 4.956 13.279 -4.408 1.00 98.00 97 ALA A CA 1
ATOM 766 C C . ALA A 1 97 ? 4.899 14.789 -4.718 1.00 98.00 97 ALA A C 1
ATOM 768 O O . ALA A 1 97 ? 5.669 15.311 -5.522 1.00 98.00 97 ALA A O 1
ATOM 769 N N . GLU A 1 98 ? 4.026 15.497 -4.011 1.00 98.12 98 GLU A N 1
ATOM 770 C CA . GLU A 1 98 ? 3.909 16.959 -4.045 1.00 98.12 98 GLU A CA 1
ATOM 771 C C . GLU A 1 98 ? 4.476 17.567 -2.754 1.00 98.12 98 GLU A C 1
ATOM 773 O O . GLU A 1 98 ? 4.829 16.840 -1.825 1.00 98.12 98 GLU A O 1
ATOM 778 N N . GLU A 1 99 ? 4.549 18.895 -2.672 1.00 97.94 99 GLU A N 1
ATOM 779 C CA . GLU A 1 99 ? 5.123 19.614 -1.525 1.00 97.94 99 GLU A CA 1
ATOM 780 C C . GLU A 1 99 ? 4.479 19.216 -0.183 1.00 97.94 99 GLU A C 1
ATOM 782 O O . GLU A 1 99 ? 5.185 18.897 0.778 1.00 97.94 99 GLU A O 1
ATOM 787 N N . ILE A 1 100 ? 3.148 19.078 -0.152 1.00 98.44 100 ILE A N 1
ATOM 788 C CA . ILE A 1 100 ? 2.391 18.627 1.030 1.00 98.44 100 ILE A CA 1
ATOM 789 C C . ILE A 1 100 ? 2.870 17.268 1.568 1.00 98.44 100 ILE A C 1
ATOM 791 O O . ILE A 1 100 ? 2.800 16.999 2.765 1.00 98.44 100 ILE A O 1
ATOM 795 N N . CYS A 1 101 ? 3.411 16.400 0.705 1.00 98.50 101 CYS A N 1
ATOM 796 C CA . CYS A 1 101 ? 3.902 15.084 1.105 1.00 98.50 101 CYS A CA 1
ATOM 797 C C . CYS A 1 101 ? 5.177 15.151 1.947 1.00 98.50 101 CYS A C 1
ATOM 799 O O . CYS A 1 101 ? 5.413 14.223 2.714 1.00 98.50 101 CYS A O 1
ATOM 801 N N . ALA A 1 102 ? 5.979 16.208 1.822 1.00 98.19 102 ALA A N 1
ATOM 802 C CA . ALA A 1 102 ? 7.153 16.415 2.667 1.00 98.19 102 ALA A CA 1
ATOM 803 C C . ALA A 1 102 ? 6.806 17.134 3.982 1.00 98.19 102 ALA A C 1
ATOM 805 O O . ALA A 1 102 ? 7.523 16.981 4.972 1.00 98.19 102 ALA A O 1
ATOM 806 N N . GLN A 1 103 ? 5.710 17.898 3.998 1.00 98.31 103 GLN A N 1
ATOM 807 C CA . GLN A 1 103 ? 5.312 18.750 5.121 1.00 98.31 103 GLN A CA 1
ATOM 808 C C . GLN A 1 103 ? 4.392 18.029 6.113 1.00 98.31 103 GLN A C 1
ATOM 810 O O . GLN A 1 103 ? 4.569 18.157 7.323 1.00 98.31 103 GLN A O 1
ATOM 815 N N . GLU A 1 104 ? 3.443 17.229 5.620 1.00 98.31 104 GLU A N 1
ATOM 816 C CA . GLU A 1 104 ? 2.379 16.654 6.444 1.00 98.31 104 GLU A CA 1
ATOM 817 C C . GLU A 1 104 ? 2.315 15.132 6.353 1.00 98.31 104 GLU A C 1
ATOM 819 O O . GLU A 1 104 ? 2.457 14.532 5.281 1.00 98.31 104 GLU A O 1
ATOM 824 N N . ILE A 1 105 ? 2.057 14.491 7.495 1.00 98.12 105 ILE A N 1
ATOM 825 C CA . ILE A 1 105 ? 1.778 13.055 7.552 1.00 98.12 105 ILE A CA 1
ATOM 826 C C . ILE A 1 105 ? 0.344 12.846 7.044 1.00 98.12 105 ILE A C 1
ATOM 828 O O . ILE A 1 105 ? -0.586 13.395 7.637 1.00 98.12 105 ILE A O 1
ATOM 832 N N . PRO A 1 106 ? 0.122 12.061 5.973 1.00 98.19 106 PRO A N 1
ATOM 833 C CA . PRO A 1 106 ? -1.224 11.823 5.475 1.00 98.19 106 PRO A CA 1
ATOM 834 C C . PRO A 1 106 ? -2.040 11.033 6.500 1.00 98.19 106 PRO A C 1
ATOM 836 O O . PRO A 1 106 ? -1.609 9.984 6.980 1.00 98.19 106 PRO A O 1
ATOM 839 N N . ALA A 1 107 ? -3.242 11.516 6.808 1.00 97.88 107 ALA A N 1
ATOM 840 C CA . ALA A 1 107 ? -4.161 10.803 7.685 1.00 97.88 107 ALA A CA 1
ATOM 841 C C . ALA A 1 107 ? -4.653 9.507 7.025 1.00 97.88 107 ALA A C 1
ATOM 843 O O . ALA A 1 107 ? -4.980 9.482 5.836 1.00 97.88 107 ALA A O 1
ATOM 844 N N . LEU A 1 108 ? -4.763 8.438 7.816 1.00 98.19 108 LEU A N 1
ATOM 845 C CA . LEU A 1 108 ? -5.414 7.206 7.386 1.00 98.19 108 LEU A CA 1
ATOM 846 C C . LEU A 1 108 ? -6.930 7.440 7.326 1.00 98.19 108 LEU A C 1
ATOM 848 O O . LEU A 1 108 ? -7.599 7.479 8.357 1.00 98.19 108 LEU A O 1
ATOM 852 N N . ARG A 1 109 ? -7.476 7.595 6.118 1.00 98.12 109 ARG A N 1
ATOM 853 C CA . ARG A 1 109 ? -8.881 7.973 5.897 1.00 98.12 109 ARG A CA 1
ATOM 854 C C . ARG A 1 109 ? -9.619 6.979 5.003 1.00 98.12 109 ARG A C 1
ATOM 856 O O . ARG A 1 109 ? -8.976 6.309 4.190 1.00 98.12 109 ARG A O 1
ATOM 863 N N . PRO A 1 110 ? -10.953 6.869 5.124 1.00 97.88 110 PRO A N 1
ATOM 864 C CA . PRO A 1 110 ? -11.737 6.038 4.225 1.00 97.88 110 PRO A CA 1
ATOM 865 C C . PRO A 1 110 ? -11.709 6.594 2.793 1.00 97.88 110 PRO A C 1
ATOM 867 O O . PRO A 1 110 ? -11.861 7.795 2.578 1.00 97.88 110 PRO A O 1
ATOM 870 N N . LEU A 1 111 ? -11.541 5.704 1.818 1.00 96.06 111 LEU A N 1
ATOM 871 C CA . LEU A 1 111 ? -11.680 5.970 0.387 1.00 96.06 111 LEU A CA 1
ATOM 872 C C . LEU A 1 111 ? -12.051 4.657 -0.312 1.00 96.06 111 LEU A C 1
ATOM 874 O O . LEU A 1 111 ? -11.432 3.628 -0.056 1.00 96.06 111 LEU A O 1
ATOM 878 N N . ASP A 1 112 ? -13.070 4.663 -1.171 1.00 92.38 112 ASP A N 1
ATOM 879 C CA . ASP A 1 112 ? -13.542 3.484 -1.914 1.00 92.38 112 ASP A CA 1
ATOM 880 C C . ASP A 1 112 ? -13.826 2.235 -1.043 1.00 92.38 112 ASP A C 1
ATOM 882 O O . ASP A 1 112 ? -13.663 1.115 -1.505 1.00 92.38 112 ASP A O 1
ATOM 886 N N . GLY A 1 113 ? -14.219 2.356 0.231 1.00 93.31 113 GLY A N 1
ATOM 887 C CA . GLY A 1 113 ? -14.482 1.186 1.100 1.00 93.31 113 GLY A CA 1
ATOM 888 C C . GLY A 1 113 ? -13.236 0.515 1.711 1.00 93.31 113 GLY A C 1
ATOM 889 O O . GLY A 1 113 ? -13.320 -0.580 2.274 1.00 93.31 113 GLY A O 1
ATOM 890 N N . ARG A 1 114 ? -12.086 1.186 1.645 1.00 96.31 114 ARG A N 1
ATOM 891 C CA . ARG A 1 114 ? -10.815 0.850 2.310 1.00 96.31 114 ARG A CA 1
ATOM 892 C C . ARG A 1 114 ? -10.276 2.089 3.024 1.00 96.31 114 ARG A C 1
ATOM 894 O O . ARG A 1 114 ? -10.856 3.162 2.909 1.00 96.31 114 ARG A O 1
ATOM 901 N N . PHE A 1 115 ? -9.186 1.945 3.764 1.00 98.31 115 PHE A N 1
ATOM 902 C CA . PHE A 1 115 ? -8.494 3.064 4.398 1.00 98.31 115 PHE A CA 1
ATOM 903 C C . PHE A 1 115 ? -7.135 3.272 3.746 1.00 98.31 115 PHE A C 1
ATOM 905 O O . PHE A 1 115 ? -6.404 2.303 3.540 1.00 98.31 115 PHE A O 1
ATOM 912 N N . ILE A 1 116 ? -6.804 4.520 3.423 1.00 98.38 116 ILE A N 1
ATOM 913 C CA . ILE A 1 116 ? -5.573 4.904 2.726 1.00 98.38 116 ILE A CA 1
ATOM 914 C C . ILE A 1 116 ? -4.970 6.128 3.415 1.00 98.38 116 ILE A C 1
ATOM 916 O O . ILE A 1 116 ? -5.692 7.058 3.769 1.00 98.38 116 ILE A O 1
ATOM 920 N N . ALA A 1 117 ? -3.648 6.127 3.586 1.00 98.50 117 ALA A N 1
ATOM 921 C CA . ALA A 1 117 ? -2.876 7.268 4.066 1.00 98.50 117 ALA A CA 1
ATOM 922 C C . ALA A 1 117 ? -2.060 7.856 2.906 1.00 98.50 117 ALA A C 1
ATOM 924 O O . ALA A 1 117 ? -0.874 7.581 2.749 1.00 98.50 117 ALA A O 1
ATOM 925 N N . CYS A 1 118 ? -2.715 8.638 2.045 1.00 98.50 118 CYS A N 1
ATOM 926 C CA . CYS A 1 118 ? -2.075 9.343 0.935 1.00 98.50 118 CYS A CA 1
ATOM 927 C C . CYS A 1 118 ? -2.813 10.654 0.639 1.00 98.50 118 CYS A C 1
ATOM 929 O O . CYS A 1 118 ? -4.034 10.658 0.474 1.00 98.50 118 CYS A O 1
ATOM 931 N N . HIS A 1 119 ? -2.063 11.751 0.508 1.00 98.44 119 HIS A N 1
ATOM 932 C CA . HIS A 1 119 ? -2.606 13.063 0.127 1.00 98.44 119 HIS A CA 1
ATOM 933 C C . HIS A 1 119 ? -3.174 13.087 -1.294 1.00 98.44 119 HIS A C 1
ATOM 935 O O . HIS A 1 119 ? -4.028 13.905 -1.611 1.00 98.44 119 HIS A O 1
ATOM 941 N N . LEU A 1 120 ? -2.695 12.186 -2.153 1.00 97.81 120 LEU A N 1
ATOM 942 C CA . LEU A 1 120 ? -2.965 12.188 -3.590 1.00 97.81 120 LEU A CA 1
ATOM 943 C C . LEU A 1 120 ? -3.813 10.996 -4.038 1.00 97.81 120 LEU A C 1
ATOM 945 O O . LEU A 1 120 ? -3.884 10.742 -5.234 1.00 97.81 120 LEU A O 1
ATOM 949 N N . ALA A 1 121 ? -4.420 10.249 -3.110 1.00 96.75 121 ALA A N 1
ATOM 950 C CA . ALA A 1 121 ? -5.028 8.942 -3.373 1.00 96.75 121 ALA A CA 1
ATOM 951 C C . ALA A 1 121 ? -6.021 8.930 -4.556 1.00 96.75 121 ALA A C 1
ATOM 953 O O . ALA A 1 121 ? -6.050 7.970 -5.320 1.00 96.75 121 ALA A O 1
ATOM 954 N N . GLU A 1 122 ? -6.802 9.997 -4.727 1.00 95.56 122 GLU A N 1
ATOM 955 C CA . GLU A 1 122 ? -7.773 10.189 -5.812 1.00 95.56 122 GLU A CA 1
ATOM 956 C C . GLU A 1 122 ? -7.121 10.539 -7.156 1.00 95.56 122 GLU A C 1
ATOM 958 O O . GLU A 1 122 ? -7.715 10.307 -8.205 1.00 95.56 122 GLU A O 1
ATOM 963 N N . ARG A 1 123 ? -5.911 11.109 -7.128 1.00 95.31 123 ARG A N 1
ATOM 964 C CA . ARG A 1 123 ? -5.140 11.543 -8.303 1.00 95.31 123 ARG A CA 1
ATOM 965 C C . ARG A 1 123 ? -4.108 10.509 -8.756 1.00 95.31 123 ARG A C 1
ATOM 967 O O . ARG A 1 123 ? -3.533 10.664 -9.831 1.00 95.31 123 ARG A O 1
ATOM 974 N N . ILE A 1 124 ? -3.856 9.469 -7.956 1.00 94.44 124 ILE A N 1
ATOM 975 C CA . ILE A 1 124 ? -2.954 8.383 -8.345 1.00 94.44 124 ILE A CA 1
ATOM 976 C C . ILE A 1 124 ? -3.568 7.623 -9.532 1.00 94.44 124 ILE A C 1
ATOM 978 O O . ILE A 1 124 ? -4.713 7.170 -9.419 1.00 94.44 124 ILE A O 1
ATOM 982 N N . PRO A 1 125 ? -2.824 7.447 -10.645 1.00 90.81 125 PRO A N 1
ATOM 983 C CA . PRO A 1 125 ? -3.287 6.668 -11.785 1.00 90.81 125 PRO A CA 1
ATOM 984 C C . PRO A 1 125 ? -3.744 5.270 -11.377 1.00 90.81 125 PRO A C 1
ATOM 986 O O . PRO A 1 125 ? -3.169 4.651 -10.472 1.00 90.81 125 PRO A O 1
ATOM 989 N N . GLU A 1 126 ? -4.777 4.768 -12.055 1.00 86.81 126 GLU A N 1
ATOM 990 C CA . GLU A 1 126 ? -5.226 3.403 -11.822 1.00 86.81 126 GLU A CA 1
ATOM 991 C C . GLU A 1 126 ? -4.098 2.415 -12.112 1.00 86.81 126 GLU A C 1
ATOM 993 O O . GLU A 1 126 ? -3.335 2.533 -13.072 1.00 86.81 126 GLU A O 1
ATOM 998 N N . TRP A 1 127 ? -3.984 1.439 -11.221 1.00 84.81 127 TRP A N 1
ATOM 999 C CA . TRP A 1 127 ? -3.026 0.369 -11.372 1.00 84.81 127 TRP A CA 1
ATOM 1000 C C . TRP A 1 127 ? -3.496 -0.597 -12.451 1.00 84.81 127 TRP A C 1
ATOM 1002 O O . TRP A 1 127 ? -4.569 -1.195 -12.344 1.00 84.81 127 TRP A O 1
ATOM 1012 N N . HIS A 1 128 ? -2.645 -0.798 -13.448 1.00 74.88 128 HIS A N 1
ATOM 1013 C CA . HIS A 1 128 ? -2.807 -1.833 -14.450 1.00 74.88 128 HIS A CA 1
ATOM 1014 C C . HIS A 1 128 ? -1.608 -2.771 -14.358 1.00 74.88 128 HIS A C 1
ATOM 1016 O O . HIS A 1 128 ? -0.462 -2.336 -14.259 1.00 74.88 128 HIS A O 1
ATOM 1022 N N . LEU A 1 129 ? -1.875 -4.078 -14.336 1.00 60.62 129 LEU A N 1
ATOM 1023 C CA . LEU A 1 129 ? -0.830 -5.099 -14.214 1.00 60.62 129 LEU A CA 1
ATOM 1024 C C . LEU A 1 129 ? 0.028 -5.229 -15.495 1.00 60.62 129 LEU A C 1
ATOM 1026 O O . LEU A 1 129 ? 0.936 -6.062 -15.518 1.00 60.62 129 LEU A O 1
ATOM 1030 N N . LEU A 1 130 ? -0.296 -4.458 -16.540 1.00 49.06 130 LEU A N 1
ATOM 1031 C CA . LEU A 1 130 ? 0.244 -4.479 -17.899 1.00 49.06 130 LEU A CA 1
ATOM 1032 C C . LEU A 1 130 ? 0.171 -3.068 -18.493 1.00 49.06 130 LEU A C 1
ATOM 1034 O O . LEU A 1 130 ? -0.932 -2.480 -18.409 1.00 49.06 130 LEU A O 1
#

Secondary structure (DSSP, 8-state):
---------S-HHHHHHHTTTSEEEEEETTEEEEEEEHHHHHHS--SHHHHHHHHHSPPSSHHHHHH------S--PPPPTTSPPSSSTTTTT-TT--HHHHHSPPP-EEETTEEE--TTTTTSPPP---